Protein AF-A0A8T6T0U9-F1 (afdb_monomer_lite)

pLDDT: mean 96.7, std 2.91, range [78.5, 98.69]

Secondary structure (DSSP, 8-state):
-HHHHHHTTS--SHHHHHHHHHS-GGGGS-GGGGGGTTSSS-EEEETTEEEPPHHHHHHHHHHHT--TT--

Radius of gyration: 12.72 Å; chains: 1; bounding box: 32×23×34 Å

Structure (mmCIF, N/CA/C/O backbone):
data_AF-A0A8T6T0U9-F1
#
_entry.id   AF-A0A8T6T0U9-F1
#
loop_
_atom_site.group_PDB
_atom_site.id
_atom_site.type_symbol
_atom_site.label_atom_id
_atom_site.label_alt_id
_atom_site.label_comp_id
_atom_site.label_asym_id
_atom_site.label_entity_id
_atom_site.label_seq_id
_atom_site.pdbx_PDB_ins_code
_atom_site.Cartn_x
_atom_site.Cartn_y
_atom_site.Cartn_z
_atom_site.occupancy
_atom_site.B_iso_or_equiv
_atom_site.auth_seq_id
_atom_site.auth_comp_id
_atom_site.auth_asym_id
_atom_site.auth_atom_id
_atom_site.pdbx_PDB_model_num
ATOM 1 N N . MET A 1 1 ? -5.883 -5.344 -4.776 1.00 96.31 1 MET A N 1
ATOM 2 C CA . MET A 1 1 ? -4.978 -5.878 -3.739 1.00 96.31 1 MET A CA 1
ATOM 3 C C . MET A 1 1 ? -5.587 -5.797 -2.339 1.00 96.31 1 MET A C 1
ATOM 5 O O . MET A 1 1 ? -5.894 -6.851 -1.813 1.00 96.31 1 MET A O 1
ATOM 9 N N . VAL A 1 2 ? -5.840 -4.614 -1.758 1.00 98.31 2 VAL A N 1
ATOM 10 C CA . VAL A 1 2 ? -6.312 -4.467 -0.354 1.00 98.31 2 VAL A CA 1
ATOM 11 C C . VAL A 1 2 ? -7.508 -5.367 -0.010 1.00 98.31 2 VAL A C 1
ATOM 13 O O . VAL A 1 2 ? -7.391 -6.210 0.869 1.00 98.31 2 VAL A O 1
ATOM 16 N N . ARG A 1 3 ? -8.588 -5.328 -0.808 1.00 98.25 3 ARG A N 1
ATOM 17 C CA . ARG A 1 3 ? -9.760 -6.216 -0.627 1.00 98.25 3 ARG A CA 1
ATOM 18 C C . ARG A 1 3 ? -9.434 -7.711 -0.576 1.00 98.25 3 ARG A C 1
ATOM 20 O O . ARG A 1 3 ? -10.143 -8.471 0.073 1.00 98.25 3 ARG A O 1
ATOM 27 N N . HIS A 1 4 ? -8.413 -8.154 -1.310 1.00 98.19 4 HIS A N 1
ATOM 28 C CA . HIS A 1 4 ? -7.976 -9.549 -1.280 1.00 98.19 4 HIS A CA 1
ATOM 29 C C . HIS A 1 4 ? -7.281 -9.870 0.049 1.00 98.19 4 HIS A C 1
ATOM 31 O O . HIS A 1 4 ? -7.606 -10.881 0.663 1.00 98.19 4 HIS A O 1
ATOM 37 N N . LEU A 1 5 ? -6.407 -8.980 0.524 1.00 98.62 5 LEU A N 1
ATOM 38 C CA . LEU A 1 5 ? -5.692 -9.139 1.792 1.00 98.62 5 LEU A CA 1
ATOM 39 C C . LEU A 1 5 ? -6.626 -9.074 3.012 1.00 98.62 5 LEU A C 1
ATOM 41 O O . LEU A 1 5 ? -6.420 -9.816 3.968 1.00 98.62 5 LEU A O 1
ATOM 45 N N . GLU A 1 6 ? -7.674 -8.246 2.960 1.00 98.50 6 GLU A N 1
ATOM 46 C CA . GLU A 1 6 ? -8.744 -8.216 3.970 1.00 98.50 6 GLU A CA 1
ATOM 47 C C . GLU A 1 6 ? -9.491 -9.556 4.024 1.00 98.50 6 GLU A C 1
ATOM 49 O O . GLU A 1 6 ? -9.608 -10.165 5.083 1.00 98.50 6 GLU A O 1
ATOM 54 N N . ARG A 1 7 ? -9.944 -10.071 2.869 1.00 98.50 7 ARG A N 1
ATOM 55 C CA . ARG A 1 7 ? -10.644 -11.368 2.795 1.00 98.50 7 ARG A CA 1
ATOM 56 C C . ARG A 1 7 ? -9.772 -12.541 3.239 1.00 98.50 7 ARG A C 1
ATOM 58 O O . ARG A 1 7 ? -10.296 -13.502 3.787 1.00 98.50 7 ARG A O 1
ATOM 65 N N . ALA A 1 8 ? -8.467 -12.467 2.987 1.00 98.25 8 ALA A N 1
ATOM 66 C CA . ALA A 1 8 ? -7.496 -13.462 3.429 1.00 98.25 8 ALA A CA 1
ATOM 67 C C . ALA A 1 8 ? -7.140 -13.343 4.927 1.00 98.25 8 ALA A C 1
ATOM 69 O O . ALA A 1 8 ? -6.456 -14.212 5.459 1.00 98.25 8 ALA A O 1
ATOM 70 N N . GLY A 1 9 ? -7.594 -12.289 5.617 1.00 98.44 9 GLY A N 1
ATOM 71 C CA . GLY A 1 9 ? -7.345 -12.074 7.044 1.00 98.44 9 GLY A CA 1
ATOM 72 C C . GLY A 1 9 ? -5.955 -11.523 7.380 1.00 98.44 9 GLY A C 1
ATOM 73 O O . GLY A 1 9 ? -5.548 -11.574 8.544 1.00 98.44 9 GLY A O 1
ATOM 74 N N . TYR A 1 10 ? -5.219 -11.002 6.392 1.00 98.62 10 TYR A N 1
ATOM 75 C CA . TYR A 1 10 ? -3.914 -10.366 6.608 1.00 98.62 10 TYR A CA 1
ATOM 76 C C . TYR A 1 10 ? -4.036 -8.919 7.081 1.00 98.62 10 TYR A C 1
ATOM 78 O O . TYR A 1 10 ? -3.210 -8.481 7.871 1.00 98.62 10 TYR A O 1
ATOM 86 N N . ILE A 1 11 ? -5.067 -8.203 6.625 1.00 98.69 11 ILE A N 1
ATOM 87 C CA . ILE A 1 11 ? -5.449 -6.881 7.138 1.00 98.69 11 ILE A CA 1
ATOM 88 C C . ILE A 1 11 ? -6.633 -7.083 8.077 1.00 98.69 11 ILE A C 1
ATOM 90 O O . ILE A 1 11 ? -7.619 -7.717 7.701 1.00 98.69 11 ILE A O 1
ATOM 94 N N . LYS A 1 12 ? -6.523 -6.565 9.297 1.00 98.19 12 LYS A N 1
ATOM 95 C CA . LYS A 1 12 ? -7.470 -6.781 10.398 1.00 98.19 12 LYS A CA 1
ATOM 96 C C . LYS A 1 12 ? -7.976 -5.475 11.002 1.00 98.19 12 LYS A C 1
ATOM 98 O O . LYS A 1 12 ? -8.997 -5.496 11.682 1.00 98.19 12 LYS A O 1
ATOM 103 N N . THR A 1 13 ? -7.275 -4.365 10.780 1.00 98.00 13 THR A N 1
ATOM 104 C CA . THR A 1 13 ? -7.592 -3.069 11.385 1.00 98.00 13 THR A CA 1
ATOM 105 C C . THR A 1 13 ? -7.720 -1.958 10.344 1.00 98.00 13 THR A C 1
ATOM 107 O O . THR A 1 13 ? -7.024 -1.942 9.324 1.00 98.00 13 THR A O 1
ATOM 110 N N . ASP A 1 14 ? -8.601 -0.993 10.619 1.00 97.38 14 ASP A N 1
ATOM 111 C CA . ASP A 1 14 ? -8.840 0.150 9.731 1.00 97.38 14 ASP A CA 1
ATOM 112 C C . ASP A 1 14 ? -7.594 1.019 9.484 1.00 97.38 14 ASP A C 1
ATOM 114 O O . ASP A 1 14 ? -7.381 1.402 8.333 1.00 97.38 14 ASP A O 1
ATOM 118 N N . PRO A 1 15 ? -6.717 1.296 10.476 1.00 97.00 15 PRO A N 1
ATOM 119 C CA . PRO A 1 15 ? -5.496 2.060 10.222 1.00 97.00 15 PRO A CA 1
ATOM 120 C C . PRO A 1 15 ? -4.563 1.386 9.207 1.00 97.00 15 PRO A C 1
ATOM 122 O O . PRO A 1 15 ? -4.042 2.052 8.314 1.00 97.00 15 PRO A O 1
ATOM 125 N N . VAL A 1 16 ? -4.388 0.061 9.293 1.00 97.75 16 VAL A N 1
ATOM 126 C CA . VAL A 1 16 ? -3.560 -0.693 8.335 1.00 97.75 16 VAL A CA 1
ATOM 127 C C . VAL A 1 16 ? -4.217 -0.712 6.961 1.00 97.75 16 VAL A C 1
ATOM 129 O O . VAL A 1 16 ? -3.551 -0.465 5.955 1.00 97.75 16 VAL A O 1
ATOM 132 N N . ARG A 1 17 ? -5.533 -0.941 6.908 1.00 98.44 17 ARG A N 1
ATOM 133 C CA . ARG A 1 17 ? -6.312 -0.870 5.669 1.00 98.44 17 ARG A CA 1
ATOM 134 C C . ARG A 1 17 ? -6.124 0.475 4.968 1.00 98.44 17 ARG A C 1
ATOM 136 O O . ARG A 1 17 ? -5.857 0.493 3.770 1.00 98.44 17 ARG A O 1
ATOM 143 N N . GLN A 1 18 ? -6.251 1.575 5.709 1.00 97.94 18 GLN A N 1
ATOM 144 C CA . GLN A 1 18 ? -6.122 2.931 5.185 1.00 97.94 18 GLN A CA 1
ATOM 145 C C . GLN A 1 18 ? -4.703 3.196 4.674 1.00 97.94 18 GLN A C 1
ATOM 147 O O . GLN A 1 18 ? -4.535 3.566 3.515 1.00 97.94 18 GLN A O 1
ATOM 152 N N . ALA A 1 19 ? -3.679 2.868 5.465 1.00 97.75 19 ALA A N 1
ATOM 153 C CA . ALA A 1 19 ? -2.285 3.008 5.047 1.00 97.75 19 ALA A CA 1
ATOM 154 C C . ALA A 1 19 ? -1.972 2.223 3.759 1.00 97.75 19 ALA A C 1
ATOM 156 O O . ALA A 1 19 ? -1.305 2.733 2.861 1.00 97.75 19 ALA A O 1
ATOM 157 N N . MET A 1 20 ? -2.490 0.997 3.625 1.00 97.69 20 MET A N 1
ATOM 158 C CA . MET A 1 20 ? -2.291 0.178 2.423 1.00 97.69 20 MET A CA 1
ATOM 159 C C . MET A 1 20 ? -3.081 0.657 1.194 1.00 97.69 20 MET A C 1
ATOM 161 O O . MET A 1 20 ? -2.785 0.207 0.086 1.00 97.69 20 MET A O 1
ATOM 165 N N . MET A 1 21 ? -4.090 1.516 1.367 1.00 98.12 21 MET A N 1
ATOM 166 C CA . MET A 1 21 ? -4.791 2.183 0.262 1.00 98.12 21 MET A CA 1
ATOM 167 C C . MET A 1 21 ? -4.111 3.493 -0.142 1.00 98.12 21 MET A C 1
ATOM 169 O O . MET A 1 21 ? -4.075 3.800 -1.330 1.00 98.12 21 MET A O 1
ATOM 173 N N . ASP A 1 22 ? -3.574 4.235 0.826 1.00 98.25 22 ASP A N 1
ATOM 174 C CA . ASP A 1 22 ? -3.002 5.565 0.602 1.00 98.25 22 ASP A CA 1
ATOM 175 C C . ASP A 1 22 ? -1.577 5.506 0.042 1.00 98.25 22 ASP A C 1
ATOM 177 O O . ASP A 1 22 ? -1.188 6.329 -0.789 1.00 98.25 22 ASP A O 1
ATOM 181 N N . VAL A 1 23 ? -0.781 4.522 0.475 1.00 98.00 23 VAL A N 1
ATOM 182 C CA . VAL A 1 23 ? 0.608 4.381 0.030 1.00 98.00 23 VAL A CA 1
ATOM 183 C C . VAL A 1 23 ? 0.664 3.720 -1.345 1.00 98.00 23 VAL A C 1
ATOM 185 O O . VAL A 1 23 ? 0.395 2.528 -1.513 1.00 98.00 23 VAL A O 1
ATOM 188 N N . ARG A 1 24 ? 1.103 4.498 -2.336 1.00 97.62 24 ARG A N 1
ATOM 189 C CA . ARG A 1 24 ? 1.318 4.045 -3.712 1.00 97.62 24 ARG A CA 1
ATOM 190 C C . ARG A 1 24 ? 2.565 3.179 -3.813 1.00 97.62 24 ARG A C 1
ATOM 192 O O . ARG A 1 24 ? 3.691 3.662 -3.897 1.00 97.62 24 ARG A O 1
ATOM 199 N N . ARG A 1 25 ? 2.366 1.864 -3.804 1.00 97.69 25 ARG A N 1
ATOM 200 C CA . ARG A 1 25 ? 3.463 0.890 -3.794 1.00 97.69 25 ARG A CA 1
ATOM 201 C C . ARG A 1 25 ? 4.367 0.978 -5.031 1.00 97.69 25 ARG A C 1
ATOM 203 O O . ARG A 1 25 ? 5.561 0.720 -4.919 1.00 97.69 25 ARG A O 1
ATOM 210 N N . GLU A 1 26 ? 3.830 1.349 -6.193 1.00 97.25 26 GLU A N 1
ATOM 211 C CA . GLU A 1 26 ? 4.593 1.494 -7.440 1.00 97.25 26 GLU A CA 1
ATOM 212 C C . GLU A 1 26 ? 5.657 2.603 -7.408 1.00 97.25 26 GLU A C 1
ATOM 214 O O . GLU A 1 26 ? 6.612 2.541 -8.185 1.00 97.25 26 GLU A O 1
ATOM 219 N N . ASP A 1 27 ? 5.532 3.580 -6.50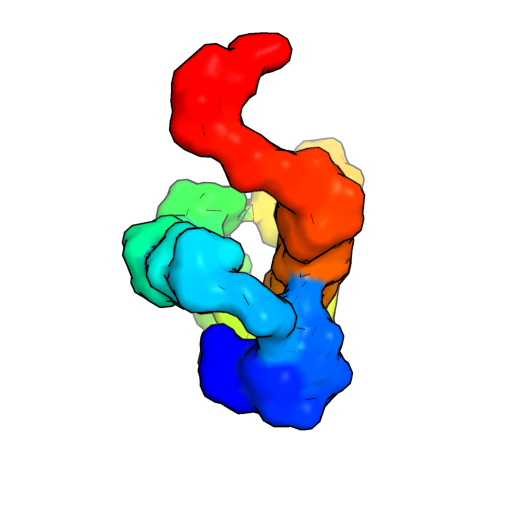5 1.00 97.44 27 ASP A N 1
ATOM 220 C CA . ASP A 1 27 ? 6.506 4.669 -6.367 1.00 97.44 27 ASP A CA 1
ATOM 221 C C . ASP A 1 27 ? 7.827 4.182 -5.737 1.00 97.44 27 ASP A C 1
ATOM 223 O O . ASP A 1 27 ? 8.863 4.825 -5.894 1.00 97.44 27 ASP A O 1
ATOM 227 N N . PHE A 1 28 ? 7.821 3.000 -5.109 1.00 96.94 28 PHE A N 1
ATOM 228 C CA . PHE A 1 28 ? 8.983 2.357 -4.479 1.00 96.94 28 PHE A CA 1
ATOM 229 C C . PHE A 1 28 ? 9.636 1.284 -5.363 1.00 96.94 28 PHE A C 1
ATOM 231 O O . PHE A 1 28 ? 10.373 0.430 -4.870 1.00 96.94 28 PHE A O 1
ATOM 238 N N . MET A 1 29 ? 9.329 1.275 -6.662 1.00 95.62 29 MET A N 1
ATOM 239 C CA . MET A 1 29 ? 9.777 0.241 -7.592 1.00 95.62 29 MET A CA 1
ATOM 240 C C . MET A 1 29 ? 10.384 0.840 -8.867 1.00 95.62 29 MET A C 1
ATOM 242 O O . MET A 1 29 ? 9.915 1.886 -9.333 1.00 95.62 29 MET A O 1
ATOM 246 N N . PRO A 1 30 ? 11.368 0.155 -9.488 1.00 95.75 30 PRO A N 1
ATOM 247 C CA . PRO A 1 30 ? 11.833 0.492 -10.829 1.00 95.75 30 PRO A CA 1
ATOM 248 C C . PRO A 1 30 ? 10.672 0.512 -11.826 1.00 95.75 30 PRO A C 1
ATOM 250 O O . PRO A 1 30 ? 9.758 -0.311 -11.734 1.00 95.75 30 PRO A O 1
ATOM 253 N N . GLU A 1 31 ? 10.719 1.415 -12.808 1.00 95.94 31 GLU A N 1
ATOM 254 C CA . GLU A 1 31 ? 9.649 1.587 -13.802 1.00 95.94 31 GLU A CA 1
ATOM 255 C C . GLU A 1 31 ? 9.291 0.273 -14.514 1.00 95.94 31 GLU A C 1
ATOM 257 O O . GLU A 1 31 ? 8.114 -0.072 -14.630 1.00 95.94 31 GLU A O 1
ATOM 262 N N . SER A 1 32 ? 10.306 -0.520 -14.870 1.00 94.25 32 SER A N 1
ATOM 263 C CA . SER A 1 32 ? 10.160 -1.836 -15.502 1.00 94.25 32 SER A CA 1
ATOM 264 C C . SER A 1 32 ? 9.381 -2.853 -14.666 1.00 94.25 32 SER A C 1
ATOM 266 O O . SER A 1 32 ? 8.850 -3.807 -15.225 1.00 94.25 32 SER A O 1
ATOM 268 N N . MET A 1 33 ? 9.283 -2.659 -13.348 1.00 95.25 33 MET A N 1
ATOM 269 C CA . MET A 1 33 ? 8.613 -3.572 -12.419 1.00 95.25 33 MET A CA 1
ATOM 270 C C . MET A 1 33 ? 7.253 -3.055 -11.932 1.00 95.25 33 MET A C 1
ATOM 272 O O . MET A 1 33 ? 6.525 -3.791 -11.261 1.00 95.25 33 MET A O 1
ATOM 276 N N . ARG A 1 34 ? 6.851 -1.826 -12.292 1.00 95.25 34 ARG A N 1
ATOM 277 C CA . ARG A 1 34 ? 5.591 -1.216 -11.821 1.00 95.25 34 ARG A CA 1
ATOM 278 C C . ARG A 1 34 ? 4.341 -1.991 -12.229 1.00 95.25 34 ARG A C 1
ATOM 280 O O . ARG A 1 34 ? 3.363 -1.976 -11.490 1.00 95.25 34 ARG A O 1
ATOM 287 N N . TYR A 1 35 ? 4.374 -2.727 -13.342 1.00 95.94 35 TYR A N 1
ATOM 288 C CA . TYR A 1 35 ? 3.255 -3.579 -13.772 1.00 95.94 35 TYR A CA 1
ATOM 289 C C . TYR A 1 35 ? 2.911 -4.679 -12.750 1.00 95.94 35 TYR A C 1
ATOM 291 O O . TYR A 1 35 ? 1.780 -5.162 -12.710 1.00 95.94 35 TYR A O 1
ATOM 299 N N . ALA A 1 36 ? 3.880 -5.074 -11.918 1.00 96.31 36 ALA A N 1
ATOM 300 C CA . ALA A 1 36 ? 3.740 -6.115 -10.908 1.00 96.31 36 ALA A CA 1
ATOM 301 C C . ALA A 1 36 ? 3.607 -5.557 -9.479 1.00 96.31 36 ALA A C 1
ATOM 303 O O . ALA A 1 36 ? 3.626 -6.336 -8.524 1.00 96.31 36 ALA A O 1
ATOM 304 N N . SER A 1 37 ? 3.461 -4.237 -9.308 1.00 96.19 37 SER A N 1
ATOM 305 C CA . SER A 1 37 ? 3.548 -3.574 -7.998 1.00 96.19 37 SER A CA 1
ATOM 306 C C . SER A 1 37 ? 2.546 -4.092 -6.969 1.00 96.19 37 SER A C 1
ATOM 308 O O . SER A 1 37 ? 2.885 -4.236 -5.797 1.00 96.19 37 SER A O 1
ATOM 310 N N . TYR A 1 38 ? 1.342 -4.453 -7.412 1.00 97.56 38 TYR A N 1
ATOM 311 C CA . TYR A 1 38 ? 0.250 -4.940 -6.566 1.00 97.56 38 TYR A CA 1
ATOM 312 C C . TYR A 1 38 ? 0.071 -6.466 -6.582 1.00 97.56 38 TYR A C 1
ATOM 314 O O . TYR A 1 38 ? -0.911 -6.972 -6.030 1.00 97.56 38 TYR A O 1
ATOM 322 N N . ALA A 1 39 ? 0.988 -7.202 -7.219 1.00 97.75 39 ALA A N 1
ATOM 323 C CA . ALA A 1 39 ? 1.003 -8.658 -7.159 1.00 97.75 39 ALA A CA 1
ATOM 324 C C . ALA A 1 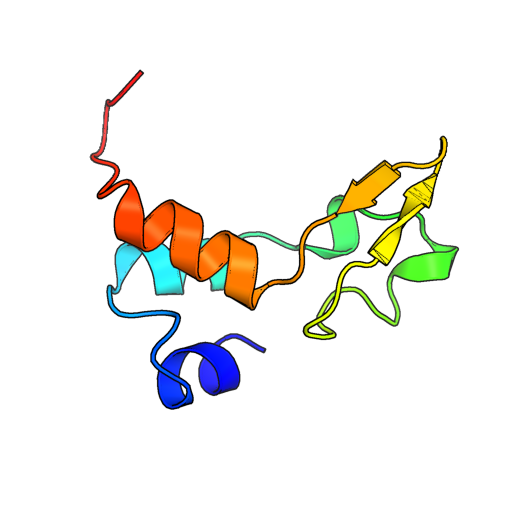39 ? 1.482 -9.115 -5.775 1.00 97.75 39 ALA A C 1
ATOM 326 O O . ALA A 1 39 ? 2.475 -8.602 -5.257 1.00 97.75 39 ALA A O 1
ATOM 327 N N . ASP A 1 40 ? 0.791 -10.094 -5.187 1.00 98.19 40 ASP A N 1
ATOM 328 C CA . ASP A 1 40 ? 1.066 -10.537 -3.820 1.00 98.19 40 ASP A CA 1
ATOM 329 C C . ASP A 1 40 ? 2.254 -11.511 -3.723 1.00 98.19 40 ASP A C 1
ATOM 331 O O . ASP A 1 40 ? 2.122 -12.681 -3.378 1.00 98.19 40 ASP A O 1
ATOM 335 N N . ARG A 1 41 ? 3.434 -11.024 -4.108 1.00 97.88 41 ARG A N 1
ATOM 336 C CA . ARG A 1 41 ? 4.717 -11.730 -4.044 1.00 97.88 41 ARG A CA 1
ATOM 337 C C . ARG A 1 41 ? 5.865 -10.717 -3.954 1.00 97.88 41 ARG A C 1
ATOM 339 O O . ARG A 1 41 ? 5.658 -9.556 -4.321 1.00 97.88 41 ARG A O 1
ATOM 346 N N . PRO A 1 42 ? 7.060 -11.118 -3.492 1.00 97.75 42 PRO A N 1
ATOM 347 C CA . PRO A 1 42 ? 8.231 -10.251 -3.532 1.00 97.75 42 PRO A CA 1
ATOM 348 C C . PRO A 1 42 ? 8.537 -9.796 -4.960 1.00 97.75 42 PRO A C 1
ATOM 350 O O . PRO A 1 42 ? 8.323 -10.546 -5.915 1.00 97.75 42 PRO A O 1
ATOM 353 N N . GLN A 1 43 ? 9.028 -8.569 -5.100 1.00 97.75 43 GLN A N 1
ATOM 354 C CA . GLN A 1 43 ? 9.425 -8.007 -6.390 1.00 97.75 43 GLN A CA 1
ATOM 355 C C . GLN A 1 43 ? 10.847 -7.472 -6.292 1.00 97.75 43 GLN A C 1
ATOM 357 O O . GLN A 1 43 ? 11.199 -6.861 -5.285 1.00 9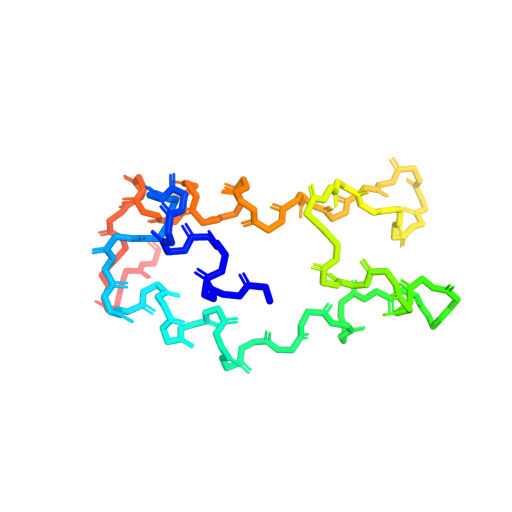7.75 43 GLN A O 1
ATOM 362 N N . ASP A 1 44 ? 11.642 -7.697 -7.329 1.00 96.00 44 ASP A N 1
ATOM 363 C CA . ASP A 1 44 ? 12.995 -7.156 -7.431 1.00 96.00 44 ASP A CA 1
ATOM 364 C C . ASP A 1 44 ? 12.947 -5.620 -7.532 1.00 96.00 44 ASP A C 1
ATOM 366 O O . ASP A 1 44 ? 12.129 -5.063 -8.274 1.00 96.00 44 ASP A O 1
ATOM 370 N N . ILE A 1 45 ? 13.795 -4.943 -6.756 1.00 96.62 45 ILE A N 1
ATOM 371 C CA . ILE A 1 45 ? 13.952 -3.478 -6.764 1.00 96.62 45 ILE A CA 1
ATOM 372 C C . ILE A 1 45 ? 15.382 -3.038 -7.117 1.00 96.62 45 ILE A C 1
ATOM 374 O O . ILE A 1 45 ? 15.718 -1.860 -7.007 1.00 96.62 45 ILE A O 1
ATOM 378 N N . GLY A 1 46 ? 16.213 -3.969 -7.582 1.00 94.50 46 GLY A N 1
ATOM 379 C CA . GLY A 1 46 ? 17.616 -3.780 -7.917 1.00 94.50 46 GLY A CA 1
ATOM 380 C C . GLY A 1 46 ? 18.562 -4.156 -6.777 1.00 94.50 46 GLY A C 1
ATOM 381 O O . GLY A 1 46 ? 18.161 -4.398 -5.641 1.00 94.50 46 GLY A O 1
ATOM 382 N N . GLN A 1 47 ? 19.859 -4.209 -7.097 1.00 95.88 47 GLN A N 1
ATOM 383 C CA . GLN A 1 47 ? 20.945 -4.476 -6.137 1.00 95.88 47 GLN A CA 1
ATOM 384 C C . GLN A 1 47 ? 20.777 -5.786 -5.334 1.00 95.88 47 GLN A C 1
ATOM 386 O O . GLN A 1 47 ? 21.195 -5.889 -4.181 1.00 95.88 47 GLN A O 1
ATOM 391 N N . GLY A 1 48 ? 20.138 -6.795 -5.934 1.00 95.62 48 GLY A N 1
ATOM 392 C CA . GLY A 1 48 ? 19.841 -8.066 -5.268 1.00 95.62 48 GLY A CA 1
ATOM 393 C C . GLY A 1 48 ? 18.838 -7.946 -4.117 1.00 95.62 48 GLY A C 1
ATOM 394 O O . GLY A 1 48 ? 18.773 -8.843 -3.280 1.00 95.62 48 GLY A O 1
ATOM 395 N N . GLN A 1 49 ? 18.089 -6.843 -4.044 1.00 97.56 49 GLN A N 1
ATOM 396 C CA . GLN A 1 49 ? 17.078 -6.598 -3.023 1.00 97.56 49 GLN A CA 1
ATOM 397 C C . GLN A 1 49 ? 15.674 -6.822 -3.576 1.00 97.56 49 GLN A C 1
ATOM 399 O O . GLN A 1 49 ? 15.408 -6.685 -4.771 1.00 97.56 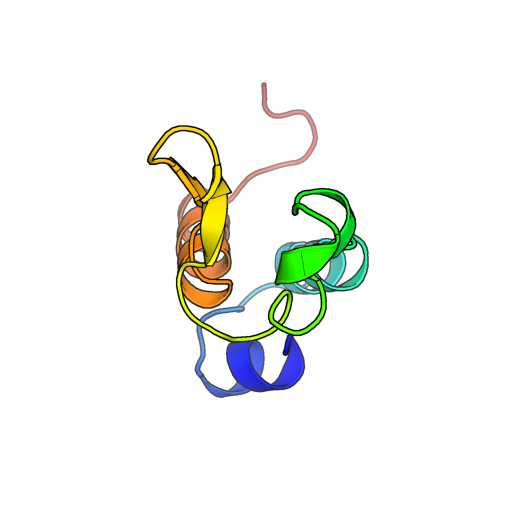49 GLN A O 1
ATOM 404 N N . THR A 1 50 ? 14.746 -7.120 -2.669 1.00 97.31 50 THR A N 1
ATOM 405 C CA . THR A 1 50 ? 13.328 -7.225 -3.004 1.00 97.31 50 THR A CA 1
ATOM 406 C C . THR A 1 50 ? 12.494 -6.351 -2.087 1.00 97.31 50 THR A C 1
ATOM 408 O O . THR A 1 50 ? 12.805 -6.186 -0.908 1.00 97.31 50 THR A O 1
ATOM 411 N N . ILE A 1 51 ? 11.400 -5.818 -2.621 1.00 97.56 51 ILE A N 1
ATOM 412 C CA . ILE A 1 51 ? 10.318 -5.297 -1.796 1.00 97.56 51 ILE A CA 1
ATOM 413 C C . ILE A 1 51 ? 9.413 -6.465 -1.387 1.00 97.56 51 ILE A C 1
ATOM 415 O O . ILE A 1 51 ? 8.913 -7.211 -2.236 1.00 97.56 51 ILE A O 1
ATOM 419 N N . SER A 1 52 ? 9.191 -6.625 -0.080 1.00 98.25 52 SER A N 1
ATOM 420 C CA . SER A 1 52 ? 8.370 -7.700 0.492 1.00 98.25 52 SER A CA 1
ATOM 421 C C . SER A 1 52 ? 6.969 -7.743 -0.109 1.00 98.25 52 SER A C 1
ATOM 423 O O . SER A 1 52 ? 6.406 -6.699 -0.449 1.00 98.25 52 SER A O 1
ATOM 425 N N . ALA A 1 53 ? 6.383 -8.939 -0.201 1.00 98.38 53 ALA A N 1
ATOM 426 C CA . ALA A 1 53 ? 5.005 -9.119 -0.650 1.00 98.38 53 ALA A CA 1
ATOM 427 C C . ALA A 1 53 ? 4.018 -8.275 0.191 1.00 98.38 53 ALA A C 1
ATOM 429 O O . ALA A 1 53 ? 4.208 -8.153 1.406 1.00 98.38 53 ALA A O 1
ATOM 430 N N . PRO A 1 54 ? 2.959 -7.717 -0.417 1.00 98.62 54 PRO A N 1
ATOM 431 C CA . PRO A 1 54 ? 1.898 -7.009 0.289 1.00 98.62 54 PRO A CA 1
ATOM 432 C C . PRO A 1 54 ? 1.346 -7.716 1.535 1.00 98.62 54 PRO A C 1
ATOM 434 O O . PRO A 1 54 ? 1.226 -7.060 2.570 1.00 98.62 54 PRO A O 1
ATOM 437 N N . HIS A 1 55 ? 1.055 -9.026 1.489 1.00 98.69 55 HIS A N 1
ATOM 438 C CA . HIS A 1 55 ? 0.570 -9.740 2.682 1.00 98.69 55 HIS A CA 1
ATOM 439 C C . HIS A 1 55 ? 1.595 -9.742 3.819 1.00 98.69 55 HIS A C 1
ATOM 441 O O . HIS A 1 55 ? 1.221 -9.618 4.981 1.00 98.69 55 HIS A O 1
ATOM 447 N N . MET A 1 56 ? 2.888 -9.851 3.502 1.00 98.69 56 MET A N 1
ATOM 448 C CA . MET A 1 56 ? 3.944 -9.887 4.511 1.00 98.69 56 MET A CA 1
ATOM 449 C C . MET A 1 56 ? 4.038 -8.546 5.240 1.00 98.69 56 MET A C 1
ATOM 451 O O . MET A 1 56 ? 4.101 -8.512 6.465 1.00 98.69 56 MET A O 1
ATOM 455 N N . VAL A 1 57 ? 3.966 -7.437 4.496 1.00 98.38 57 VAL A N 1
ATOM 456 C CA . VAL A 1 57 ? 3.933 -6.090 5.084 1.00 98.38 57 VAL A CA 1
ATOM 457 C C . VAL A 1 57 ? 2.686 -5.909 5.955 1.00 98.38 57 VAL A C 1
ATOM 459 O O . VAL A 1 57 ? 2.808 -5.426 7.077 1.00 98.38 57 VAL A O 1
ATOM 462 N N . ALA A 1 58 ? 1.511 -6.355 5.493 1.00 98.50 58 ALA A N 1
ATOM 463 C CA . ALA A 1 58 ? 0.283 -6.311 6.289 1.00 98.50 58 ALA A CA 1
ATOM 464 C C . ALA A 1 58 ? 0.442 -7.065 7.623 1.00 98.50 58 ALA A C 1
ATOM 466 O O . ALA A 1 58 ? 0.186 -6.499 8.682 1.00 98.50 58 ALA A O 1
ATOM 467 N N . ILE A 1 59 ? 0.954 -8.303 7.584 1.00 98.56 59 ILE A N 1
ATOM 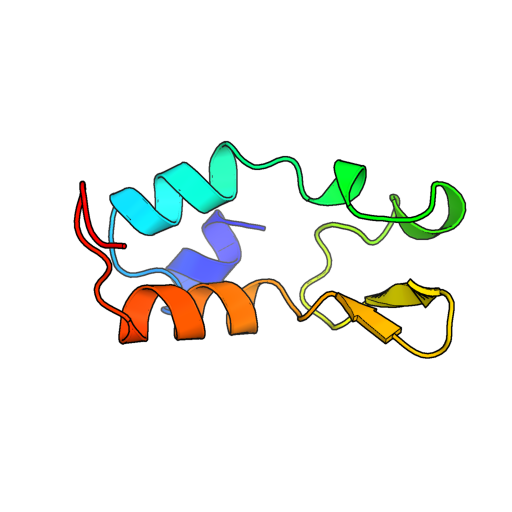468 C CA . ILE A 1 59 ? 1.211 -9.122 8.780 1.00 98.56 59 ILE A CA 1
ATOM 469 C C . ILE A 1 59 ? 2.160 -8.409 9.748 1.00 98.56 59 ILE A C 1
ATOM 471 O O . ILE A 1 59 ? 1.883 -8.360 10.947 1.00 98.56 59 ILE A O 1
ATOM 475 N N . MET A 1 60 ? 3.272 -7.862 9.245 1.00 98.38 60 MET A N 1
ATOM 476 C CA . MET A 1 60 ? 4.273 -7.183 10.073 1.00 98.38 60 MET A CA 1
ATOM 477 C C . MET A 1 60 ? 3.683 -5.968 10.795 1.00 98.38 60 MET A C 1
ATOM 479 O O . MET A 1 60 ? 3.902 -5.802 11.995 1.00 98.38 60 MET A O 1
ATOM 483 N N . VAL A 1 61 ? 2.916 -5.136 10.087 1.00 97.19 61 VAL A N 1
ATOM 484 C CA . VAL A 1 61 ? 2.334 -3.916 10.663 1.00 97.19 61 VAL A CA 1
ATOM 485 C C . VAL A 1 61 ? 1.209 -4.252 11.648 1.00 97.19 61 VAL A C 1
ATOM 487 O O . VAL A 1 61 ? 1.174 -3.692 12.744 1.00 97.19 61 VAL A O 1
ATOM 490 N N . GLU A 1 62 ? 0.343 -5.216 11.323 1.00 98.00 62 GLU A N 1
ATOM 491 C CA . GLU A 1 62 ? -0.694 -5.705 12.246 1.00 98.00 62 GLU A CA 1
ATOM 492 C C . GLU A 1 62 ? -0.086 -6.274 13.539 1.00 98.00 62 GLU A C 1
ATOM 494 O O . GLU A 1 62 ? -0.578 -6.015 14.640 1.00 98.00 62 GLU A O 1
ATOM 499 N N . ALA A 1 63 ? 1.016 -7.024 13.432 1.00 97.69 63 ALA A N 1
ATOM 500 C CA . ALA A 1 63 ? 1.715 -7.584 14.587 1.00 97.69 63 ALA A CA 1
ATOM 501 C C . ALA A 1 63 ? 2.380 -6.506 15.457 1.00 97.69 63 ALA A C 1
ATOM 503 O O . ALA A 1 63 ? 2.391 -6.629 16.683 1.00 97.69 63 ALA A O 1
ATOM 504 N N . MET A 1 64 ? 2.900 -5.443 14.837 1.00 96.62 64 MET A N 1
ATOM 505 C CA . MET A 1 64 ? 3.553 -4.332 15.533 1.00 96.62 64 MET A CA 1
ATOM 506 C C . MET A 1 64 ? 2.584 -3.538 16.416 1.00 96.62 64 MET A C 1
ATOM 508 O O . MET A 1 64 ? 3.013 -2.968 17.418 1.00 96.62 64 MET A O 1
ATOM 512 N N . ARG A 1 65 ? 1.286 -3.506 16.067 1.00 93.75 65 ARG A N 1
ATOM 513 C CA . ARG A 1 65 ? 0.258 -2.709 16.765 1.00 93.75 65 ARG A CA 1
ATOM 514 C C . ARG A 1 65 ? 0.693 -1.249 16.940 1.00 93.75 65 ARG A C 1
ATOM 516 O O . ARG A 1 65 ? 0.569 -0.685 18.030 1.00 93.75 65 ARG A O 1
ATOM 523 N N . ALA A 1 66 ? 1.247 -0.682 15.866 1.00 90.62 66 ALA A N 1
ATOM 524 C CA . ALA A 1 66 ? 1.807 0.661 15.858 1.00 90.62 66 ALA A CA 1
ATOM 525 C C . ALA A 1 66 ? 0.774 1.695 16.326 1.00 90.62 66 ALA A C 1
ATOM 527 O O . ALA A 1 66 ? -0.409 1.613 15.983 1.00 90.62 66 ALA A O 1
ATOM 528 N N . LYS A 1 67 ? 1.230 2.667 17.117 1.00 91.56 67 LYS A N 1
ATOM 529 C CA . LYS A 1 67 ? 0.402 3.766 17.621 1.00 91.56 67 LYS A CA 1
ATOM 530 C C . LYS A 1 67 ? 0.888 5.098 17.078 1.00 91.56 67 LYS A C 1
ATOM 532 O O . LYS A 1 67 ? 2.073 5.280 16.805 1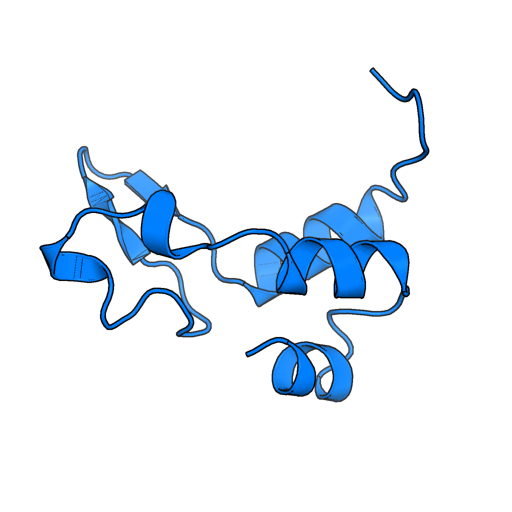.00 91.56 67 LYS A O 1
ATOM 537 N N . GLU A 1 68 ? -0.033 6.045 16.972 1.00 90.81 68 GLU A N 1
ATOM 538 C CA . GLU A 1 68 ? 0.309 7.423 16.643 1.00 90.81 68 GLU A CA 1
ATOM 539 C C . GLU A 1 68 ? 1.348 7.973 17.636 1.00 90.81 68 GLU A C 1
ATOM 541 O O . GLU A 1 68 ? 1.250 7.759 18.846 1.00 90.81 68 GLU A O 1
ATOM 546 N N . GLY A 1 69 ? 2.379 8.639 17.111 1.00 93.19 69 GLY A N 1
ATOM 547 C CA . GLY A 1 69 ? 3.471 9.206 17.907 1.00 93.19 69 GLY A CA 1
ATOM 548 C C . GLY A 1 69 ? 4.552 8.216 18.360 1.00 93.19 69 GLY A C 1
ATOM 549 O O . GLY A 1 69 ? 5.517 8.645 18.993 1.00 93.19 69 GLY A O 1
ATOM 550 N N . GLN A 1 70 ? 4.439 6.924 18.034 1.00 90.56 70 GLN A N 1
ATOM 551 C CA . GLN A 1 70 ? 5.487 5.937 18.305 1.00 90.56 70 GLN A CA 1
ATOM 552 C C . GLN A 1 70 ? 6.732 6.226 17.444 1.00 90.56 70 GLN A C 1
ATOM 554 O O . GLN A 1 70 ? 6.610 6.484 16.247 1.00 90.56 70 GLN A O 1
ATOM 559 N N . ARG A 1 71 ? 7.916 6.218 18.068 1.00 78.50 71 ARG A N 1
ATOM 560 C CA . ARG A 1 71 ? 9.220 6.503 17.449 1.00 78.50 71 ARG A CA 1
ATOM 561 C C . ARG A 1 71 ? 10.176 5.337 17.631 1.00 78.50 71 ARG A C 1
ATOM 563 O O . ARG A 1 71 ? 10.077 4.684 18.694 1.00 78.50 71 ARG A O 1
#

Foldseek 3Di:
DLVVLVVVVLADDPVLSVCVVPDDQLVQADPVCSVCSQPQQWDDRDPPDTDGGPSVVSNVCVVVVDDPPDD

Sequence (71 aa):
MVRHLERAGYIKTDPVRQAMMDVRREDFMPESMRYASYADRPQDIGQGQTISAPHMVAIMVEAMRAKEGQR